Protein AF-A0A1Z8WT90-F1 (afdb_monomer)

Mean predicted aligned error: 5.78 Å

Radius of gyration: 12.55 Å; Cα contacts (8 Å, |Δi|>4): 79; chains: 1; bounding box: 22×39×30 Å

Nearest PDB structures (foldseek):
  8fit-assembly2_C  TM=9.245E-01  e=4.866E+00  synthetic construct
  4dri-assembly1_B  TM=7.635E-01  e=6.408E+00  Homo sapiens

Structure (mmCIF, N/CA/C/O backbone):
data_AF-A0A1Z8WT90-F1
#
_entry.id   AF-A0A1Z8WT90-F1
#
loop_
_atom_site.group_PDB
_atom_site.id
_atom_site.type_symbol
_atom_site.label_atom_id
_atom_site.label_alt_id
_atom_site.label_comp_id
_atom_site.label_asym_id
_atom_site.label_entity_id
_atom_site.label_seq_id
_atom_site.pdbx_PDB_ins_code
_atom_site.Cartn_x
_atom_site.Cartn_y
_atom_site.Cartn_z
_atom_site.occupancy
_atom_site.B_iso_or_equiv
_atom_site.auth_seq_id
_atom_site.auth_comp_id
_atom_site.auth_asym_id
_atom_site.auth_atom_id
_atom_site.pdbx_PDB_model_num
ATOM 1 N N . MET A 1 1 ? 1.669 -10.426 -2.030 1.00 80.44 1 MET A N 1
ATOM 2 C CA . MET A 1 1 ? 1.224 -9.340 -1.133 1.00 80.44 1 MET A CA 1
ATOM 3 C C . MET A 1 1 ? -0.157 -8.881 -1.567 1.00 80.44 1 MET A C 1
ATOM 5 O O . MET A 1 1 ? -0.300 -8.397 -2.686 1.00 80.44 1 MET A O 1
ATOM 9 N N . LYS A 1 2 ? -1.161 -9.077 -0.713 1.00 86.25 2 LYS A N 1
ATOM 10 C CA . LYS A 1 2 ? -2.526 -8.558 -0.875 1.00 86.25 2 LYS A CA 1
ATOM 11 C C . LYS A 1 2 ? -2.739 -7.455 0.163 1.00 86.25 2 LYS A C 1
ATOM 13 O O . LYS A 1 2 ? -2.310 -7.620 1.299 1.00 86.25 2 LYS A O 1
ATOM 18 N N . VAL A 1 3 ? -3.354 -6.341 -0.230 1.00 85.56 3 VAL A N 1
ATOM 19 C CA . VAL A 1 3 ? -3.627 -5.191 0.648 1.00 85.56 3 VAL A CA 1
ATOM 20 C C . VAL A 1 3 ? -5.135 -5.013 0.735 1.00 85.56 3 VAL A C 1
ATOM 22 O O . VAL A 1 3 ? -5.800 -4.924 -0.296 1.00 85.56 3 VAL A O 1
ATOM 25 N N . TYR A 1 4 ? -5.665 -4.973 1.950 1.00 88.50 4 TYR A N 1
ATOM 26 C CA . TYR A 1 4 ? -7.084 -4.769 2.218 1.00 88.50 4 TYR A CA 1
ATOM 27 C C . TYR A 1 4 ? -7.270 -3.457 2.965 1.00 88.50 4 TYR A C 1
ATOM 29 O O . TYR A 1 4 ? -6.488 -3.149 3.861 1.00 88.50 4 TYR A O 1
ATOM 37 N N . ARG A 1 5 ? -8.300 -2.685 2.611 1.00 85.69 5 ARG A N 1
ATOM 38 C CA . ARG A 1 5 ? -8.665 -1.490 3.373 1.00 85.69 5 ARG A CA 1
ATOM 39 C C . ARG A 1 5 ? -9.213 -1.905 4.732 1.00 85.69 5 ARG A C 1
ATOM 41 O O . ARG A 1 5 ? -10.141 -2.711 4.780 1.00 85.69 5 ARG A O 1
ATOM 48 N N . ASP A 1 6 ? -8.689 -1.317 5.800 1.00 82.56 6 ASP A N 1
ATOM 49 C CA . ASP A 1 6 ? -9.323 -1.403 7.111 1.00 82.56 6 ASP A CA 1
ATOM 50 C C . ASP A 1 6 ? -10.355 -0.270 7.246 1.00 82.56 6 ASP A C 1
ATOM 52 O O . ASP A 1 6 ? -10.096 0.893 6.927 1.00 82.56 6 ASP A O 1
ATOM 56 N N . THR A 1 7 ? -11.570 -0.622 7.662 1.00 69.12 7 THR A N 1
ATOM 57 C CA . THR A 1 7 ? -12.671 0.323 7.893 1.00 69.12 7 THR A CA 1
ATOM 58 C C . THR A 1 7 ? -12.629 0.957 9.283 1.00 69.12 7 T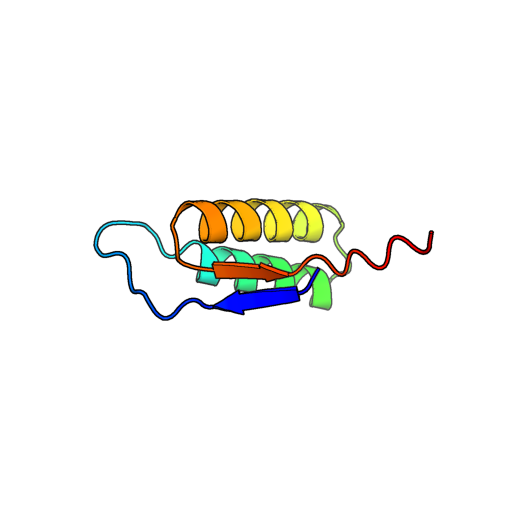HR A C 1
ATOM 60 O O . THR A 1 7 ? -13.478 1.796 9.586 1.00 69.12 7 THR A O 1
ATOM 63 N N . GLY A 1 8 ? -11.652 0.593 10.121 1.00 64.56 8 GLY A N 1
ATOM 64 C CA . GLY A 1 8 ? -11.307 1.315 11.342 1.00 64.56 8 GLY A CA 1
ATOM 65 C C . GLY A 1 8 ? -10.781 2.712 11.013 1.00 64.56 8 GLY A C 1
ATOM 66 O O . GLY A 1 8 ? -9.582 2.943 10.955 1.00 64.56 8 GLY A O 1
ATOM 67 N N . SER A 1 9 ? -11.675 3.663 10.743 1.00 59.12 9 SER A N 1
ATOM 68 C CA . SER A 1 9 ? -11.298 5.028 10.381 1.00 59.12 9 SER A CA 1
ATOM 69 C C . SER A 1 9 ? -10.541 5.706 11.526 1.00 59.12 9 SER A C 1
ATOM 71 O O . SER A 1 9 ? -11.147 6.182 12.489 1.00 59.12 9 SER A O 1
ATOM 73 N N . VAL A 1 10 ? -9.215 5.782 11.412 1.00 65.06 10 VAL A N 1
ATOM 74 C CA . VAL A 1 10 ? -8.383 6.570 12.323 1.00 65.06 10 VAL A CA 1
ATOM 75 C C . VAL A 1 10 ? -8.567 8.047 11.971 1.00 65.06 10 VAL A C 1
ATOM 77 O O . VAL A 1 10 ? -8.099 8.535 10.943 1.00 65.06 10 VAL A O 1
ATOM 80 N N . HIS A 1 11 ? -9.318 8.769 12.801 1.00 70.50 11 HIS A N 1
ATOM 81 C CA . HIS A 1 11 ? -9.516 10.206 12.634 1.00 70.50 11 HIS A CA 1
ATOM 82 C C . HIS A 1 11 ? -8.211 10.969 12.913 1.00 70.50 11 HIS A C 1
ATOM 84 O O . HIS A 1 11 ? -7.531 10.704 13.900 1.00 70.50 11 HIS A O 1
ATOM 90 N N . GLY A 1 12 ? -7.888 11.953 12.068 1.00 79.44 12 GLY A N 1
ATOM 91 C CA . GLY A 1 12 ? -6.745 12.854 12.272 1.00 79.44 12 GLY A CA 1
ATOM 92 C C . GLY A 1 12 ? -5.445 12.458 11.563 1.00 79.44 12 GLY A C 1
ATOM 93 O O . GLY A 1 12 ? -4.474 13.203 11.655 1.00 79.44 12 GLY A O 1
ATOM 94 N N . VAL A 1 13 ? -5.427 11.349 10.819 1.00 83.25 13 VAL A N 1
ATOM 95 C CA . VAL A 1 13 ? -4.296 10.952 9.962 1.00 83.25 13 VAL A CA 1
ATOM 96 C C . VAL A 1 13 ? -4.642 11.107 8.471 1.00 83.25 13 VAL A C 1
ATOM 98 O O . VAL A 1 13 ? -5.802 10.922 8.093 1.00 83.25 13 VAL A O 1
ATOM 101 N N . PRO A 1 14 ? -3.674 11.456 7.601 1.00 88.19 14 PRO A N 1
ATOM 102 C CA . PRO A 1 14 ? -3.871 11.442 6.150 1.00 88.19 14 PRO A CA 1
ATOM 103 C C . PRO A 1 14 ? -4.317 10.065 5.631 1.00 88.19 14 PRO A C 1
ATOM 105 O O . PRO A 1 14 ? -3.937 9.045 6.195 1.00 88.19 14 PRO A O 1
ATOM 108 N N . ASP A 1 15 ? -5.100 10.018 4.548 1.00 91.06 15 ASP A N 1
ATOM 109 C CA . ASP A 1 15 ? -5.547 8.759 3.923 1.00 91.06 15 ASP A CA 1
ATOM 110 C C . ASP A 1 15 ? -4.422 8.144 3.068 1.00 91.06 15 ASP A C 1
ATOM 112 O O . ASP A 1 15 ? -4.3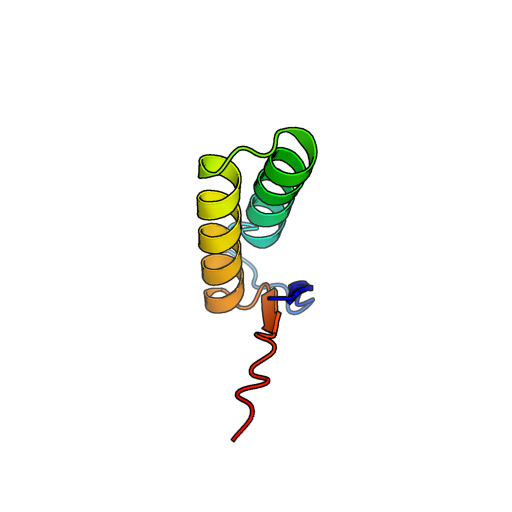30 8.364 1.855 1.00 91.06 15 ASP A O 1
ATOM 116 N N . TYR A 1 16 ? -3.531 7.402 3.723 1.00 93.44 16 TYR A N 1
ATOM 117 C CA . TYR A 1 16 ? -2.395 6.726 3.100 1.00 93.44 16 TYR A CA 1
ATOM 118 C C . TYR A 1 16 ? -2.832 5.548 2.228 1.00 93.44 16 TYR A C 1
ATOM 120 O O . TYR A 1 16 ? -2.190 5.282 1.209 1.00 93.44 16 TYR A O 1
ATOM 128 N N . TYR A 1 17 ? -3.955 4.900 2.555 1.00 92.38 17 TYR A N 1
ATOM 129 C CA . TYR A 1 17 ? -4.534 3.849 1.719 1.00 92.38 17 TYR A CA 1
ATOM 130 C C . TYR A 1 17 ? -4.902 4.386 0.324 1.00 92.38 17 TYR A C 1
ATOM 132 O O . TYR A 1 17 ? -4.504 3.818 -0.694 1.00 92.38 17 TYR A O 1
ATOM 140 N N . SER A 1 18 ? -5.563 5.545 0.254 1.00 93.69 18 SER A N 1
ATOM 141 C CA . SER A 1 18 ? -5.880 6.201 -1.023 1.00 93.69 18 SER A CA 1
ATOM 142 C C . SER A 1 18 ? -4.629 6.613 -1.817 1.00 93.69 18 SER A C 1
ATOM 144 O O . SER A 1 18 ? -4.650 6.647 -3.051 1.00 93.69 18 SER A O 1
ATOM 146 N N . ILE A 1 19 ? -3.521 6.948 -1.143 1.00 95.19 19 ILE A N 1
ATOM 147 C CA . ILE A 1 19 ? -2.243 7.255 -1.810 1.00 95.19 19 ILE A CA 1
ATOM 148 C C . ILE A 1 19 ? -1.631 5.980 -2.402 1.00 95.19 19 ILE A C 1
ATOM 150 O O . ILE A 1 19 ? -1.189 5.997 -3.556 1.00 95.19 19 ILE A O 1
ATOM 154 N N . TYR A 1 20 ? -1.655 4.874 -1.654 1.00 95.06 20 TYR A N 1
ATOM 155 C CA . TYR A 1 20 ? -1.280 3.555 -2.158 1.00 95.06 20 TYR A CA 1
ATOM 156 C C . TYR A 1 20 ? -2.062 3.200 -3.430 1.00 95.06 20 TYR A C 1
ATOM 158 O O . TYR A 1 20 ? -1.441 2.878 -4.445 1.00 95.06 20 TYR A O 1
ATOM 166 N N . GLU A 1 21 ? -3.394 3.325 -3.422 1.00 95.38 21 GLU A N 1
ATOM 167 C CA . GLU A 1 21 ? -4.232 2.965 -4.575 1.00 95.38 21 GLU A CA 1
ATOM 168 C C . GLU A 1 21 ? -3.867 3.755 -5.836 1.00 95.38 21 GLU A C 1
ATOM 170 O O . GLU A 1 21 ? -3.845 3.197 -6.939 1.00 95.3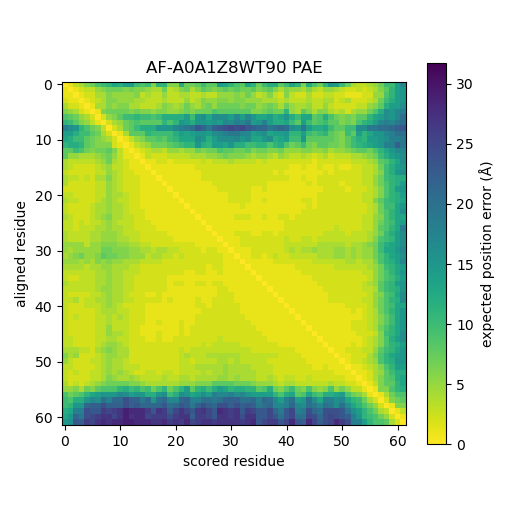8 21 GLU A O 1
ATOM 175 N N . LYS A 1 22 ? -3.521 5.041 -5.694 1.00 96.69 22 LYS A N 1
ATOM 176 C CA . LYS A 1 22 ? -3.080 5.884 -6.817 1.00 96.69 22 LYS A CA 1
ATOM 177 C C . LYS A 1 22 ? -1.768 5.388 -7.416 1.00 96.69 22 LYS A C 1
ATOM 179 O O . LYS A 1 22 ? -1.683 5.222 -8.635 1.00 96.69 22 LYS A O 1
ATOM 184 N N . TRP A 1 23 ? -0.763 5.125 -6.582 1.00 97.62 23 TRP A N 1
ATOM 185 C CA . TRP A 1 23 ? 0.529 4.621 -7.051 1.00 97.62 23 TRP A CA 1
ATOM 186 C C . TRP A 1 23 ? 0.424 3.215 -7.629 1.00 97.62 23 TRP A C 1
ATOM 188 O O . TRP A 1 23 ? 1.007 2.940 -8.678 1.00 97.62 23 TRP A O 1
ATOM 198 N N . PHE A 1 24 ? -0.370 2.347 -7.004 1.00 95.94 24 PHE A N 1
ATOM 199 C CA . PHE A 1 24 ? -0.600 0.996 -7.494 1.00 95.94 24 PHE A CA 1
ATOM 200 C C . PHE A 1 24 ? -1.315 1.012 -8.847 1.00 95.94 24 PHE A C 1
ATOM 202 O O . PHE A 1 24 ? -0.867 0.364 -9.788 1.00 95.94 24 PHE A O 1
ATOM 209 N N . SER A 1 25 ? -2.353 1.837 -8.999 1.00 96.69 25 SER A N 1
ATOM 210 C CA . SER A 1 25 ? -3.037 2.034 -10.282 1.00 96.69 25 SER A CA 1
ATOM 211 C C . SER A 1 25 ? -2.096 2.580 -11.357 1.00 96.69 25 SER A C 1
ATOM 213 O O . SER A 1 25 ? -2.146 2.150 -12.509 1.00 96.69 25 SER A O 1
ATOM 215 N N . HIS A 1 26 ? -1.207 3.511 -10.999 1.00 97.38 26 HIS A N 1
ATOM 216 C CA . HIS A 1 26 ? -0.204 4.033 -11.923 1.00 97.38 26 HIS A CA 1
ATOM 217 C C . HIS A 1 26 ? 0.801 2.953 -12.348 1.00 97.38 26 HIS A C 1
ATOM 219 O O . HIS A 1 26 ? 1.095 2.825 -13.538 1.00 97.38 26 HIS A O 1
ATOM 225 N N . TYR A 1 27 ? 1.275 2.131 -11.409 1.00 97.00 27 TYR A N 1
ATOM 226 C CA . TYR A 1 27 ? 2.113 0.969 -11.703 1.00 97.00 27 TYR A CA 1
ATOM 227 C C . TYR A 1 27 ? 1.404 -0.011 -12.646 1.00 97.00 27 TYR A C 1
ATOM 229 O O . TYR A 1 27 ? 1.969 -0.366 -13.675 1.00 97.00 27 TYR A O 1
ATOM 237 N N . MET A 1 28 ? 0.147 -0.371 -12.371 1.00 95.50 28 MET A N 1
ATOM 238 C CA . MET A 1 28 ? -0.636 -1.276 -1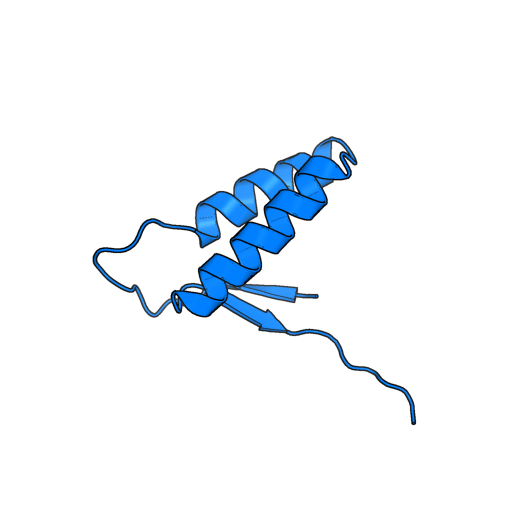3.223 1.00 95.50 28 MET A CA 1
ATOM 239 C C . MET A 1 28 ? -0.826 -0.738 -14.649 1.00 95.50 28 MET A C 1
ATOM 241 O O . MET A 1 28 ? -0.920 -1.516 -15.593 1.00 95.50 28 MET A O 1
ATOM 245 N N . ARG A 1 29 ? -0.863 0.589 -14.820 1.00 96.88 29 ARG A N 1
ATOM 246 C CA . ARG A 1 29 ? -0.996 1.240 -16.132 1.00 96.88 29 ARG A CA 1
ATOM 247 C C . ARG A 1 29 ? 0.318 1.380 -16.896 1.00 96.88 29 ARG A C 1
ATOM 249 O O . ARG A 1 29 ? 0.292 1.377 -18.121 1.00 96.88 29 ARG A O 1
ATOM 256 N N . THR A 1 30 ? 1.435 1.580 -16.200 1.00 96.56 30 THR A N 1
ATOM 257 C CA . THR A 1 30 ? 2.712 1.987 -16.821 1.00 96.56 30 THR A CA 1
ATOM 258 C C . THR A 1 30 ? 3.811 0.936 -16.732 1.00 96.56 30 THR A C 1
ATOM 260 O O . THR A 1 30 ? 4.794 1.026 -17.459 1.00 96.56 30 THR A O 1
ATOM 263 N N . GLY A 1 31 ? 3.694 -0.028 -15.819 1.00 95.12 31 GLY A N 1
ATOM 264 C CA . GLY A 1 31 ? 4.777 -0.940 -15.458 1.00 95.12 31 GLY A CA 1
ATOM 265 C C . GLY A 1 31 ? 5.950 -0.263 -14.734 1.00 95.12 31 GLY A C 1
ATOM 266 O O . GLY A 1 31 ? 6.980 -0.903 -14.535 1.00 95.12 31 GLY A O 1
ATOM 267 N N . SER A 1 32 ? 5.831 1.012 -14.333 1.00 96.44 32 SER A N 1
ATOM 268 C CA . SER A 1 32 ? 6.925 1.755 -13.696 1.00 96.44 32 SER A CA 1
ATOM 269 C C . SER A 1 32 ? 7.319 1.149 -12.348 1.00 96.44 32 SER A C 1
ATOM 271 O O . SER A 1 32 ? 6.524 1.106 -11.405 1.00 96.44 32 SER A O 1
ATOM 273 N N . ASN A 1 33 ? 8.581 0.734 -12.229 1.00 95.62 33 ASN A N 1
ATOM 274 C CA . ASN A 1 33 ? 9.099 0.151 -10.994 1.00 95.62 33 ASN A CA 1
ATOM 275 C C . ASN A 1 33 ? 9.145 1.169 -9.839 1.00 95.62 33 ASN A C 1
ATOM 277 O O . ASN A 1 33 ? 8.941 0.801 -8.688 1.00 95.62 33 ASN A O 1
ATOM 281 N N . GLU A 1 34 ? 9.334 2.456 -10.136 1.00 96.50 34 GLU A N 1
ATOM 282 C CA . GLU A 1 34 ? 9.254 3.524 -9.132 1.00 96.50 34 GLU A CA 1
ATOM 283 C C . GLU A 1 34 ? 7.850 3.596 -8.519 1.00 96.50 34 GLU A C 1
ATOM 285 O O . GLU A 1 34 ? 7.692 3.616 -7.300 1.00 96.50 34 GLU A O 1
ATOM 290 N N . SER A 1 35 ? 6.812 3.531 -9.358 1.00 96.81 35 SER A N 1
ATOM 291 C CA . SER A 1 35 ? 5.422 3.517 -8.888 1.00 96.81 35 SER A CA 1
ATOM 292 C C . 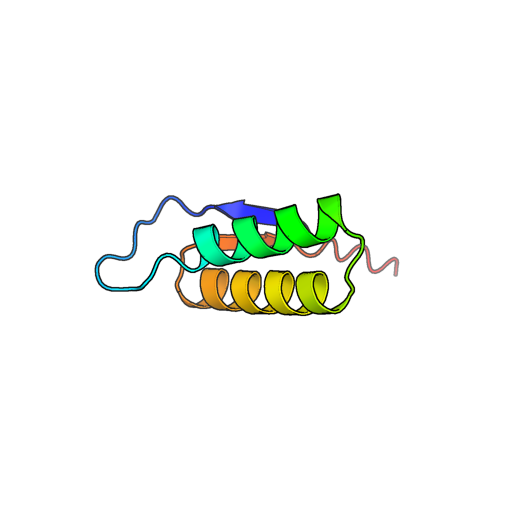SER A 1 35 ? 5.107 2.287 -8.044 1.00 96.81 35 SER A C 1
ATOM 294 O O . SER A 1 35 ? 4.349 2.389 -7.085 1.00 96.81 35 SER A O 1
ATOM 296 N N . LYS A 1 36 ? 5.717 1.137 -8.356 1.00 94.94 36 LYS A N 1
ATOM 297 C CA . LYS A 1 36 ? 5.605 -0.079 -7.542 1.00 94.94 36 LYS A CA 1
ATOM 298 C C . LYS A 1 36 ? 6.217 0.111 -6.152 1.00 94.94 36 LYS A C 1
ATOM 300 O O . LYS A 1 36 ? 5.576 -0.227 -5.161 1.00 94.94 36 LYS A O 1
ATOM 305 N N . VAL A 1 37 ? 7.431 0.661 -6.078 1.00 96.62 37 VAL A N 1
ATOM 306 C CA . VAL A 1 37 ? 8.117 0.931 -4.803 1.00 96.62 37 VAL A CA 1
ATOM 307 C C . VAL A 1 37 ? 7.305 1.909 -3.956 1.00 96.62 37 VAL A C 1
ATOM 309 O O . VAL A 1 37 ? 7.062 1.641 -2.782 1.00 96.62 37 VAL A O 1
ATOM 312 N N . LEU A 1 38 ? 6.820 2.997 -4.560 1.00 96.75 38 LEU A N 1
ATOM 313 C CA . LEU A 1 38 ? 5.988 3.983 -3.870 1.00 96.75 38 LEU A CA 1
ATOM 314 C C . LEU A 1 38 ? 4.662 3.381 -3.399 1.00 96.75 38 LEU A C 1
ATOM 316 O O . LEU A 1 38 ? 4.269 3.606 -2.257 1.00 96.75 38 LEU A O 1
ATOM 320 N N . ALA A 1 39 ? 4.000 2.567 -4.225 1.00 96.12 39 ALA A N 1
ATOM 321 C CA . ALA A 1 39 ? 2.786 1.867 -3.820 1.00 96.12 39 ALA A CA 1
ATOM 322 C C . ALA A 1 39 ? 3.035 1.009 -2.571 1.00 96.12 39 ALA A C 1
ATOM 324 O O . ALA A 1 39 ? 2.315 1.132 -1.585 1.00 96.12 39 ALA A O 1
ATOM 325 N N . PHE A 1 40 ? 4.079 0.180 -2.568 1.00 94.06 40 PHE A N 1
ATOM 326 C CA . PHE A 1 40 ? 4.369 -0.685 -1.423 1.00 94.06 40 PHE A CA 1
ATOM 327 C C . PHE A 1 40 ? 4.806 0.082 -0.176 1.00 94.06 40 PHE A C 1
ATOM 329 O O . PHE A 1 40 ? 4.413 -0.297 0.925 1.00 94.06 40 PHE A O 1
ATOM 336 N N . HIS A 1 41 ? 5.537 1.186 -0.335 1.00 95.75 41 HIS A N 1
ATOM 337 C CA . HIS A 1 41 ? 5.842 2.085 0.774 1.00 95.75 41 HIS A CA 1
ATOM 338 C C . HIS A 1 41 ? 4.559 2.631 1.419 1.00 95.75 41 HIS A C 1
ATOM 340 O O . HIS A 1 41 ? 4.368 2.483 2.623 1.00 95.75 41 HIS A O 1
ATOM 346 N N . TYR A 1 42 ? 3.639 3.190 0.626 1.00 95.88 42 TYR A N 1
ATOM 347 C CA . TYR A 1 42 ? 2.390 3.737 1.163 1.00 95.88 42 TYR A CA 1
ATOM 348 C C . TYR A 1 42 ? 1.429 2.668 1.683 1.00 95.88 42 TYR A C 1
ATOM 350 O O . TYR A 1 42 ? 0.682 2.949 2.614 1.00 95.88 42 TYR A O 1
ATOM 358 N N . ALA A 1 43 ? 1.468 1.445 1.148 1.00 94.69 43 ALA A N 1
ATOM 359 C CA . ALA A 1 43 ? 0.720 0.328 1.717 1.00 94.69 43 ALA A CA 1
ATOM 360 C C . ALA A 1 43 ? 1.187 0.025 3.150 1.00 94.69 43 ALA A C 1
ATOM 362 O O . ALA A 1 43 ? 0.354 -0.141 4.034 1.00 94.69 43 ALA A O 1
ATOM 363 N N . ARG A 1 44 ? 2.507 0.003 3.391 1.00 94.31 44 ARG A N 1
ATOM 364 C CA . ARG A 1 44 ? 3.082 -0.214 4.730 1.00 94.31 44 ARG A CA 1
ATOM 365 C C . ARG A 1 44 ? 2.753 0.924 5.691 1.00 94.31 44 ARG A C 1
ATOM 367 O O . ARG A 1 44 ? 2.339 0.661 6.810 1.00 94.31 44 ARG A O 1
ATOM 374 N N . VAL A 1 45 ? 2.827 2.175 5.235 1.00 94.31 45 VAL A N 1
ATOM 375 C CA . VAL A 1 45 ? 2.398 3.326 6.052 1.00 94.31 45 VAL A CA 1
ATOM 376 C C . VAL A 1 45 ? 0.904 3.234 6.385 1.00 94.31 45 VAL A C 1
ATOM 378 O O . VAL A 1 45 ? 0.504 3.517 7.509 1.00 94.31 45 VAL A O 1
ATOM 381 N N . ALA A 1 46 ? 0.064 2.815 5.434 1.00 92.81 46 ALA A N 1
ATOM 382 C CA . ALA A 1 46 ? -1.358 2.611 5.690 1.00 92.81 46 ALA A CA 1
ATOM 383 C C . ALA A 1 46 ? -1.602 1.500 6.727 1.00 92.81 46 ALA A C 1
ATOM 385 O O . ALA A 1 46 ? -2.484 1.651 7.565 1.00 92.81 46 ALA A O 1
ATOM 386 N N . GLU A 1 47 ? -0.810 0.427 6.718 1.00 92.38 47 GLU A N 1
ATOM 387 C CA . GLU A 1 47 ? -0.846 -0.625 7.744 1.00 92.38 47 GLU A CA 1
ATOM 388 C C . GLU A 1 47 ? -0.431 -0.106 9.129 1.00 92.38 47 GLU A C 1
ATOM 390 O O . GLU A 1 47 ? -1.172 -0.281 10.094 1.00 92.38 47 GLU A O 1
ATOM 395 N N . GLU A 1 48 ? 0.688 0.616 9.229 1.00 92.06 48 GLU A N 1
ATOM 396 C CA . GLU A 1 48 ? 1.162 1.222 10.485 1.00 92.06 48 GLU A CA 1
ATOM 397 C C . GLU A 1 48 ? 0.144 2.195 11.099 1.00 92.06 48 GLU A C 1
ATOM 399 O O . GLU A 1 48 ? 0.029 2.306 12.320 1.00 92.06 48 GLU A O 1
ATOM 404 N N . MET A 1 49 ? -0.615 2.887 10.249 1.00 90.31 49 MET A N 1
ATOM 405 C CA . MET A 1 49 ? -1.650 3.840 10.650 1.00 90.31 49 MET A CA 1
ATOM 406 C C . MET A 1 49 ? -3.021 3.184 10.871 1.00 90.31 49 MET A C 1
ATOM 408 O O . MET A 1 49 ? -3.998 3.902 11.078 1.00 90.31 49 MET A O 1
ATOM 412 N N . GLY A 1 50 ? -3.124 1.851 10.798 1.00 89.62 50 GLY A N 1
ATOM 413 C CA . GLY A 1 50 ? -4.380 1.118 10.991 1.00 89.62 50 GLY A CA 1
ATOM 414 C C . GLY A 1 50 ? -5.426 1.362 9.897 1.00 89.62 50 GLY A C 1
ATOM 415 O O . GLY A 1 50 ? -6.619 1.230 10.140 1.00 89.62 50 GLY A O 1
ATOM 416 N N . GLN A 1 51 ? -4.999 1.770 8.701 1.00 91.00 51 GLN A N 1
ATOM 417 C CA . GLN A 1 51 ? -5.857 2.015 7.534 1.00 91.00 51 GLN A CA 1
ATOM 418 C C . GLN A 1 51 ? -5.856 0.848 6.539 1.00 91.00 51 GLN A C 1
ATOM 420 O O . GLN A 1 51 ? -6.678 0.817 5.617 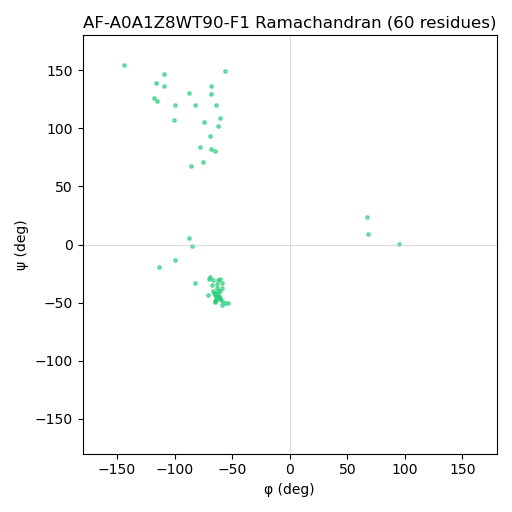1.00 91.00 51 GLN A O 1
ATOM 425 N N . ALA A 1 52 ? -4.919 -0.090 6.680 1.00 91.06 52 ALA A N 1
ATOM 426 C CA . ALA A 1 52 ? -4.781 -1.241 5.803 1.00 91.06 52 ALA A CA 1
ATOM 427 C C . ALA A 1 52 ? -4.338 -2.493 6.564 1.00 91.06 52 ALA A C 1
ATOM 429 O O . ALA A 1 52 ? -3.644 -2.409 7.569 1.00 91.06 52 ALA A O 1
ATOM 430 N N . LEU A 1 53 ? -4.683 -3.657 6.022 1.00 90.69 53 LEU A N 1
ATOM 431 C CA . LEU A 1 53 ? -4.134 -4.949 6.418 1.00 90.69 53 LEU A CA 1
ATOM 432 C C . LEU A 1 53 ? -3.350 -5.526 5.240 1.00 90.69 53 LEU A C 1
ATOM 434 O O . LEU A 1 53 ? -3.918 -5.710 4.155 1.00 90.69 53 LEU A O 1
ATOM 438 N N . ILE A 1 54 ? -2.066 -5.833 5.439 1.00 90.00 54 ILE A N 1
AT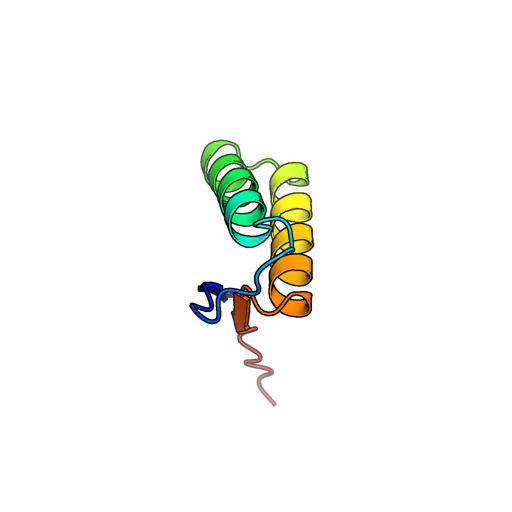OM 439 C CA . ILE A 1 54 ? -1.248 -6.485 4.419 1.00 90.00 54 ILE A CA 1
ATOM 440 C C . ILE A 1 54 ? -1.152 -7.976 4.730 1.00 90.00 54 ILE A C 1
ATOM 442 O O . ILE A 1 54 ? -0.628 -8.399 5.753 1.00 90.00 54 ILE A O 1
ATOM 446 N N . VAL A 1 55 ? -1.630 -8.793 3.794 1.00 88.25 55 VAL A N 1
ATOM 447 C CA . VAL A 1 55 ? -1.442 -10.243 3.820 1.00 88.25 55 VAL A CA 1
ATOM 448 C C . VAL A 1 55 ? -0.306 -10.583 2.868 1.00 88.25 55 VAL A C 1
ATOM 450 O O . VAL A 1 55 ? -0.425 -10.503 1.636 1.00 88.25 55 VAL A O 1
ATOM 453 N N . GLU A 1 56 ? 0.835 -10.933 3.440 1.00 81.56 56 GLU A N 1
ATOM 454 C CA . GLU 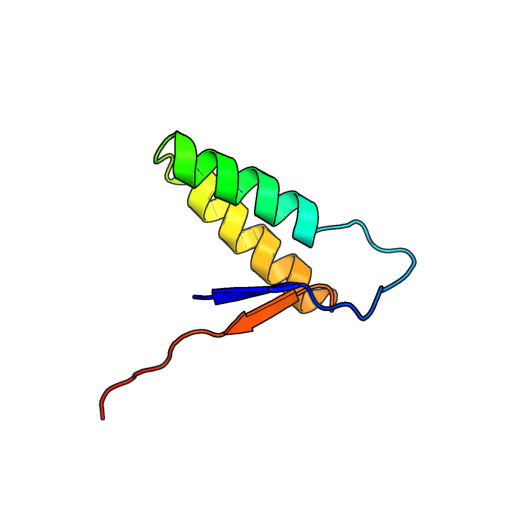A 1 56 ? 1.922 -11.558 2.702 1.00 81.56 56 GLU A CA 1
ATOM 455 C C . GLU A 1 56 ? 1.597 -13.049 2.606 1.00 81.56 56 GLU A C 1
ATOM 457 O O . GLU A 1 56 ? 1.396 -13.706 3.623 1.00 81.56 56 GLU A O 1
ATOM 462 N N . ASP A 1 57 ? 1.460 -13.576 1.383 1.00 65.69 57 ASP A N 1
ATOM 463 C CA . ASP A 1 57 ? 1.358 -15.022 1.167 1.00 65.69 57 ASP A CA 1
ATOM 464 C C . ASP A 1 57 ? 2.735 -15.617 1.513 1.00 65.69 57 ASP A C 1
ATOM 466 O O . ASP A 1 57 ? 3.576 -15.818 0.641 1.00 65.69 57 ASP A O 1
ATOM 470 N N . ILE A 1 58 ? 2.983 -15.848 2.802 1.00 54.97 58 ILE A N 1
ATOM 471 C CA . ILE A 1 58 ? 4.056 -16.710 3.306 1.00 54.97 58 ILE A CA 1
ATOM 472 C C . ILE A 1 58 ? 3.603 -18.150 3.076 1.00 54.97 58 ILE A C 1
ATOM 474 O O . ILE A 1 58 ? 3.224 -18.875 3.988 1.00 54.97 58 ILE A O 1
ATOM 478 N N . THR A 1 59 ? 3.595 -18.560 1.810 1.00 53.03 59 THR A N 1
ATOM 479 C CA . THR A 1 59 ? 3.806 -19.975 1.496 1.00 53.03 59 THR A CA 1
ATOM 480 C C . THR A 1 59 ? 5.319 -20.158 1.437 1.00 53.03 59 THR A C 1
ATOM 482 O O . THR A 1 59 ? 5.897 -20.311 0.367 1.00 53.03 59 THR A O 1
ATOM 485 N N . ASP A 1 60 ? 5.970 -20.023 2.595 1.00 49.28 60 ASP A N 1
ATOM 486 C CA . ASP A 1 60 ? 7.278 -20.635 2.800 1.00 49.28 60 ASP A CA 1
ATOM 487 C C . ASP A 1 60 ? 6.997 -22.139 2.848 1.00 49.28 60 ASP A C 1
ATOM 489 O O . ASP A 1 60 ? 6.558 -22.684 3.863 1.00 49.28 60 ASP A O 1
ATOM 493 N N . GLU A 1 61 ? 7.112 -22.786 1.689 1.00 40.88 61 GLU A N 1
ATOM 494 C CA . GLU A 1 61 ? 7.133 -24.240 1.600 1.00 40.88 61 GLU A CA 1
ATOM 495 C C . GLU A 1 61 ? 8.352 -24.732 2.400 1.00 40.88 61 GLU A C 1
ATOM 497 O O . GLU A 1 61 ? 9.498 -24.482 2.021 1.00 40.88 61 GLU A O 1
ATOM 502 N N . PHE A 1 62 ? 8.069 -25.350 3.553 1.00 48.91 62 PHE A N 1
ATOM 503 C CA . PHE A 1 62 ? 9.004 -26.127 4.373 1.00 48.91 62 PHE A CA 1
ATOM 504 C C . PHE A 1 62 ? 9.602 -27.311 3.604 1.00 48.91 62 PHE A C 1
ATOM 506 O O . PHE A 1 62 ? 8.861 -27.932 2.807 1.00 48.91 62 PHE A O 1
#

Secondary structure (DSSP, 8-state):
-EEEE-----TTS--HHHHHHHHHHHHHHH--HHHHHHHHHHHHHHHHTTSEEEE-------

pLDDT: mean 86.31, std 14.25, range [40.88, 97.62]

Solvent-accessible surface area (backbone atoms only — not comparable to full-atom values): 3525 Å² total; per-residue (Å²): 115,48,80,41,80,42,85,60,76,60,83,94,59,83,71,33,44,64,51,13,51,53,27,40,53,48,16,76,73,66,69,40,64,67,30,43,53,52,12,54,52,28,42,50,54,8,32,76,62,46,32,27,46,75,47,66,79,78,76,74,80,126

Foldseek 3Di:
DDKDFAPPDDPPDDQLVVVLVVLVVVCVVPVDVVSVVSSVVSSVVCVVSRGMDDDDPP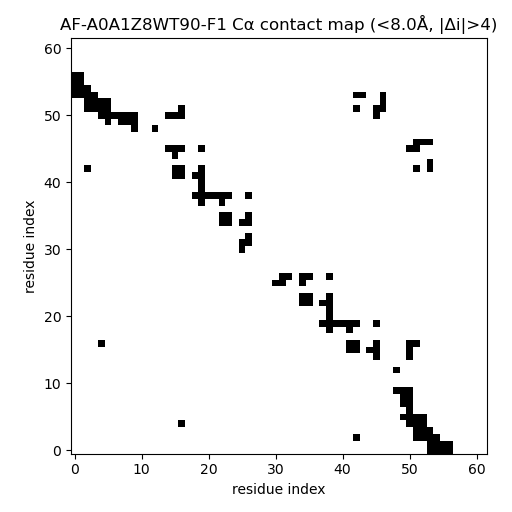PPPD

Sequence (62 aa):
MKVYRDTGSVHGVPDYYSIYEKWFSHYMRTGSNESKVLAFHYARVAEEMGQALIVEDITDEF